Protein AF-A0A712CRS4-F1 (afdb_monomer_lite)

Radius of gyration: 16.16 Å; chains: 1; bounding box: 40×42×36 Å

Organism: Salmonella enterica I (NCBI:txid59201)

Structure (mmCIF, N/CA/C/O backbone):
data_AF-A0A712CRS4-F1
#
_entry.id   AF-A0A712CRS4-F1
#
loop_
_atom_site.group_PDB
_atom_site.id
_atom_site.type_symbol
_atom_site.label_atom_id
_atom_site.label_alt_id
_atom_site.label_comp_id
_atom_site.label_asym_id
_atom_site.label_entity_id
_atom_site.label_seq_id
_atom_site.pdbx_PDB_ins_code
_atom_site.Cartn_x
_atom_site.Cartn_y
_atom_site.Cartn_z
_atom_site.occupancy
_atom_site.B_iso_or_equiv
_atom_site.auth_seq_id
_atom_site.auth_comp_id
_atom_site.auth_asym_id
_atom_site.auth_atom_id
_atom_site.pdbx_PDB_model_num
ATOM 1 N N . LEU A 1 1 ? 13.114 29.841 -11.571 1.00 46.03 1 LEU A N 1
ATOM 2 C CA . LEU A 1 1 ? 13.220 28.528 -10.893 1.00 46.03 1 LEU A CA 1
ATOM 3 C C . LEU A 1 1 ? 13.570 28.645 -9.402 1.00 46.03 1 LEU A C 1
ATOM 5 O O . LEU A 1 1 ? 13.219 27.747 -8.658 1.00 46.03 1 LEU A O 1
ATOM 9 N N . GLU A 1 2 ? 14.124 29.764 -8.920 1.00 36.88 2 GLU A N 1
ATOM 10 C CA . GLU A 1 2 ? 14.478 29.949 -7.493 1.00 36.88 2 GLU A CA 1
ATOM 11 C C . GLU A 1 2 ? 13.321 30.374 -6.563 1.00 36.88 2 GLU A C 1
ATOM 13 O O . GLU A 1 2 ? 13.450 30.327 -5.343 1.00 36.88 2 GLU A O 1
ATOM 18 N N . LYS A 1 3 ? 12.159 30.765 -7.101 1.00 39.66 3 LYS A N 1
ATOM 19 C CA . LYS A 1 3 ? 11.087 31.408 -6.314 1.00 39.66 3 LYS A CA 1
ATOM 20 C C . LYS A 1 3 ? 10.234 30.466 -5.445 1.00 39.66 3 LYS A C 1
ATOM 22 O O . LYS A 1 3 ? 9.361 30.950 -4.735 1.00 39.66 3 LYS A O 1
ATOM 27 N N . TYR A 1 4 ? 10.483 29.154 -5.479 1.00 46.06 4 TYR A N 1
ATOM 28 C CA . TYR A 1 4 ? 9.691 28.144 -4.752 1.00 46.06 4 TYR A CA 1
ATOM 29 C C . TYR A 1 4 ? 10.499 27.319 -3.738 1.00 46.06 4 TYR A C 1
ATOM 31 O O . TYR A 1 4 ? 9.943 26.454 -3.065 1.00 46.06 4 TYR A O 1
ATOM 39 N N . ALA A 1 5 ? 11.794 27.611 -3.571 1.00 42.12 5 ALA A N 1
ATOM 40 C CA . ALA A 1 5 ? 12.686 26.862 -2.681 1.00 42.12 5 ALA A CA 1
ATOM 41 C C . ALA A 1 5 ? 12.372 27.027 -1.176 1.00 42.12 5 ALA A C 1
ATOM 43 O O . ALA A 1 5 ? 12.924 26.306 -0.351 1.00 42.12 5 ALA A O 1
ATOM 44 N N . GLY A 1 6 ? 11.484 27.959 -0.807 1.00 39.41 6 GLY A N 1
ATOM 45 C CA . GLY A 1 6 ? 11.137 28.245 0.589 1.00 39.41 6 GLY A CA 1
ATOM 46 C C . GLY A 1 6 ? 10.073 27.332 1.211 1.00 39.41 6 GLY A C 1
ATOM 47 O O . GLY A 1 6 ? 9.976 27.299 2.433 1.00 39.41 6 GLY A O 1
ATOM 48 N N . LEU A 1 7 ? 9.283 26.594 0.415 1.00 48.19 7 LEU A N 1
ATOM 49 C CA . LEU A 1 7 ? 8.202 25.738 0.944 1.00 48.19 7 LEU A CA 1
ATOM 50 C C . LEU A 1 7 ? 8.568 24.251 1.055 1.00 48.19 7 LEU A C 1
ATOM 52 O O . LEU A 1 7 ? 7.905 23.509 1.775 1.00 48.19 7 LEU A O 1
ATOM 56 N N . PHE A 1 8 ? 9.627 23.814 0.375 1.00 44.34 8 PHE A N 1
ATOM 57 C CA . PHE A 1 8 ? 10.064 22.422 0.337 1.00 44.34 8 PHE A CA 1
ATOM 58 C C . PHE A 1 8 ? 11.540 22.390 0.722 1.00 44.34 8 PHE A C 1
ATOM 60 O O . PHE A 1 8 ? 12.396 22.763 -0.076 1.00 44.34 8 PHE A O 1
ATOM 67 N N . GLY A 1 9 ? 11.849 22.026 1.968 1.00 43.34 9 GLY A N 1
ATOM 68 C CA . GLY A 1 9 ? 13.232 21.946 2.438 1.00 43.34 9 GLY A CA 1
ATOM 69 C C . GLY A 1 9 ? 14.137 21.189 1.455 1.00 43.34 9 GLY A C 1
ATOM 70 O O . GLY A 1 9 ? 13.760 20.117 1.002 1.00 43.34 9 GLY A O 1
ATOM 71 N N . ARG A 1 10 ? 15.316 21.764 1.163 1.00 44.53 10 ARG A N 1
ATOM 72 C CA . ARG A 1 10 ? 16.366 21.296 0.229 1.00 44.53 10 ARG A CA 1
ATOM 73 C C . ARG A 1 10 ? 15.866 20.851 -1.161 1.00 44.53 10 ARG A C 1
ATOM 75 O O . ARG A 1 10 ? 15.184 19.846 -1.326 1.00 44.53 10 ARG A O 1
ATOM 82 N N . ILE A 1 11 ? 16.360 21.546 -2.187 1.00 54.41 11 ILE A N 1
ATOM 83 C CA . ILE A 1 11 ? 16.117 21.306 -3.626 1.00 54.41 11 ILE A CA 1
ATOM 84 C C . ILE A 1 11 ? 16.546 19.885 -4.081 1.00 54.41 11 ILE A C 1
ATOM 86 O O . ILE A 1 11 ? 16.162 19.430 -5.152 1.00 54.41 11 ILE A O 1
ATOM 90 N N . ASP A 1 12 ? 17.246 19.127 -3.234 1.00 55.06 12 ASP A N 1
ATOM 91 C CA . ASP A 1 12 ? 17.775 17.786 -3.524 1.00 55.06 12 ASP A CA 1
ATOM 92 C C . ASP A 1 12 ? 16.72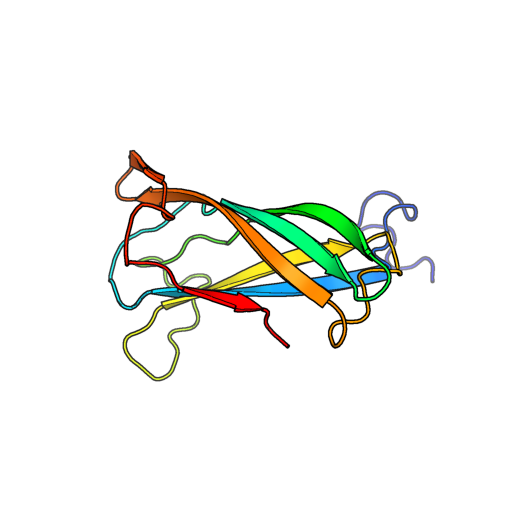8 16.649 -3.426 1.00 55.06 12 ASP A C 1
ATOM 94 O O . ASP A 1 12 ? 17.053 15.476 -3.610 1.00 55.06 12 ASP A O 1
ATOM 98 N N . ASN A 1 13 ? 15.468 16.965 -3.100 1.00 59.66 13 ASN A N 1
ATOM 99 C CA . ASN A 1 13 ? 14.409 15.981 -2.825 1.00 59.66 13 ASN A CA 1
ATOM 100 C C . ASN A 1 13 ? 13.192 16.078 -3.758 1.00 59.66 13 ASN A C 1
ATOM 102 O O . ASN A 1 13 ? 12.091 15.686 -3.368 1.00 59.66 13 ASN A O 1
ATOM 106 N N . ILE A 1 14 ? 13.365 16.565 -4.988 1.00 73.31 14 ILE A N 1
ATOM 107 C CA . ILE A 1 14 ? 12.271 16.597 -5.966 1.00 73.31 14 ILE A CA 1
ATOM 108 C C . ILE A 1 14 ? 11.933 15.151 -6.382 1.00 73.31 14 ILE A C 1
ATOM 110 O O . ILE A 1 14 ? 12.806 14.451 -6.900 1.00 73.31 14 ILE A O 1
ATOM 114 N N . PRO A 1 15 ? 10.702 14.663 -6.142 1.00 80.50 15 PRO A N 1
ATOM 115 C CA . PRO A 1 15 ? 10.291 13.348 -6.616 1.00 80.50 15 PRO A CA 1
ATOM 116 C C . PRO A 1 15 ? 10.166 13.341 -8.143 1.00 80.50 15 PRO A C 1
ATOM 118 O O . PRO A 1 15 ? 9.686 14.307 -8.732 1.00 80.50 15 PRO A O 1
ATOM 121 N N . LEU A 1 16 ? 10.567 12.238 -8.779 1.00 86.44 16 LEU A N 1
ATOM 122 C CA . LEU A 1 16 ? 10.408 12.037 -10.222 1.00 86.44 16 LEU A CA 1
ATOM 123 C C . LEU A 1 16 ? 8.949 11.761 -10.598 1.00 86.44 16 LEU A C 1
ATOM 125 O O . LEU A 1 16 ? 8.493 12.188 -11.653 1.00 86.44 16 LEU A O 1
ATOM 129 N N . CYS A 1 17 ? 8.215 11.056 -9.736 1.00 89.00 17 CYS A N 1
ATOM 130 C CA . CYS A 1 17 ? 6.786 10.816 -9.907 1.00 89.00 17 CYS A CA 1
ATOM 131 C C . CYS A 1 17 ? 6.085 10.547 -8.567 1.00 89.00 17 CYS A C 1
ATOM 133 O O . CYS A 1 17 ? 6.726 10.409 -7.516 1.00 89.00 17 CYS A O 1
ATOM 135 N N . GLN A 1 18 ? 4.755 10.466 -8.616 1.00 90.31 18 GLN A N 1
ATOM 136 C CA . GLN A 1 18 ? 3.885 10.252 -7.466 1.00 90.31 18 GLN A CA 1
ATOM 137 C C . GLN A 1 18 ? 2.864 9.155 -7.769 1.00 90.31 18 GLN A C 1
ATOM 139 O O . GLN A 1 18 ? 1.983 9.341 -8.600 1.00 90.31 18 GLN A O 1
ATOM 144 N N . ILE A 1 19 ? 2.930 8.038 -7.046 1.00 89.50 19 ILE A N 1
ATOM 145 C CA . ILE A 1 19 ? 1.967 6.941 -7.196 1.00 89.50 19 ILE A CA 1
ATOM 146 C C . ILE A 1 19 ? 0.837 7.124 -6.183 1.00 89.50 19 ILE A C 1
ATOM 148 O O . ILE A 1 19 ? 1.089 7.164 -4.976 1.00 89.50 19 ILE A O 1
ATOM 152 N N . GLY A 1 20 ? -0.399 7.239 -6.672 1.00 89.75 20 GLY A N 1
ATOM 153 C CA . GLY A 1 20 ? -1.605 7.344 -5.853 1.00 89.75 20 GLY A CA 1
ATOM 154 C C . GLY A 1 20 ? -2.249 5.988 -5.570 1.00 89.75 20 GLY A C 1
ATOM 155 O O . GLY A 1 20 ? -2.368 5.137 -6.449 1.00 89.75 20 GLY A O 1
ATOM 156 N N . PHE A 1 21 ? -2.722 5.809 -4.343 1.00 90.12 21 PHE A N 1
ATOM 157 C CA . PHE A 1 21 ? -3.507 4.656 -3.916 1.00 90.12 21 PHE A CA 1
ATOM 158 C C . PHE A 1 21 ? -4.801 5.143 -3.284 1.00 90.12 21 PHE A C 1
ATOM 160 O O . PHE A 1 21 ? -4.795 6.123 -2.540 1.00 90.12 21 PHE A O 1
ATOM 167 N N . VAL A 1 22 ? -5.896 4.440 -3.553 1.00 86.56 22 VAL A N 1
ATOM 168 C CA . VAL A 1 22 ? -7.194 4.680 -2.928 1.00 86.56 22 VAL A CA 1
ATOM 169 C C . VAL A 1 22 ? -7.536 3.493 -2.048 1.00 86.56 22 VAL A C 1
ATOM 171 O O . VAL A 1 22 ? -7.422 2.334 -2.448 1.00 86.56 22 VAL A O 1
ATOM 174 N N . VAL A 1 23 ? -7.995 3.803 -0.848 1.00 83.62 23 VAL A N 1
ATOM 175 C CA . VAL A 1 23 ? -8.669 2.852 0.030 1.00 83.62 23 VAL A CA 1
ATOM 176 C C . VAL A 1 23 ? -10.122 3.269 0.155 1.00 83.62 23 VAL A C 1
ATOM 178 O O . VAL A 1 23 ? -10.432 4.463 0.235 1.00 83.62 23 VAL A O 1
ATOM 181 N N . ASN A 1 24 ? -11.015 2.289 0.176 1.00 80.00 24 ASN A N 1
ATOM 182 C CA . ASN A 1 24 ? -12.434 2.513 0.385 1.00 80.00 24 ASN A CA 1
ATOM 183 C C . ASN A 1 24 ? -12.988 1.590 1.471 1.00 80.00 24 ASN A C 1
ATOM 185 O O . ASN A 1 24 ? -12.563 0.448 1.637 1.00 80.00 24 ASN A O 1
ATOM 189 N N . THR A 1 25 ? -13.973 2.097 2.205 1.00 73.06 25 THR A N 1
ATOM 190 C CA . THR A 1 25 ? -14.752 1.315 3.163 1.00 73.06 25 THR A CA 1
ATOM 191 C C . THR A 1 25 ? -16.210 1.753 3.124 1.00 73.06 25 THR A C 1
ATOM 193 O O . THR A 1 25 ? -16.505 2.937 2.994 1.00 73.06 25 THR A O 1
ATOM 196 N N . ASN A 1 26 ? -17.131 0.801 3.225 1.00 69.25 26 ASN A N 1
ATOM 197 C CA . ASN A 1 26 ? -18.573 1.046 3.337 1.00 69.25 26 ASN A CA 1
ATOM 198 C C . ASN A 1 26 ? -19.054 1.059 4.798 1.00 69.25 26 ASN A C 1
ATOM 200 O O . ASN A 1 26 ? -20.252 1.074 5.067 1.00 69.25 26 ASN A O 1
ATOM 204 N N . LYS A 1 27 ? -18.126 1.005 5.760 1.00 68.62 27 LYS A N 1
ATOM 205 C CA . LYS A 1 27 ? -18.444 1.005 7.186 1.00 68.62 27 LYS A CA 1
ATOM 206 C C . LYS A 1 27 ? -18.202 2.391 7.773 1.00 68.62 27 LYS A C 1
ATOM 208 O O . LYS A 1 27 ? -17.138 2.977 7.590 1.00 68.62 27 LYS A O 1
ATOM 213 N N . LEU A 1 28 ? -19.174 2.876 8.545 1.00 65.62 28 LEU A N 1
ATOM 214 C CA . LEU A 1 28 ? -19.071 4.064 9.402 1.00 65.62 28 LEU A CA 1
ATOM 215 C C . LEU A 1 28 ? -18.162 3.773 10.612 1.00 65.62 28 LEU A C 1
ATOM 217 O O . LEU A 1 28 ? -18.608 3.715 11.754 1.00 65.62 28 LEU A O 1
ATOM 221 N N . ILE A 1 29 ? -16.876 3.535 10.358 1.00 70.12 29 ILE A N 1
ATOM 222 C CA . ILE A 1 29 ? -15.867 3.272 11.387 1.00 70.12 29 ILE A CA 1
ATOM 223 C C . ILE A 1 29 ? -14.765 4.323 11.309 1.00 70.12 29 ILE A C 1
ATOM 225 O O . ILE A 1 29 ? -14.293 4.666 10.230 1.00 70.12 29 ILE A O 1
ATOM 229 N N . HIS A 1 30 ? -14.352 4.845 12.464 1.00 77.75 30 HIS A N 1
ATOM 230 C CA . HIS A 1 30 ? -13.209 5.745 12.538 1.00 77.75 30 HIS A CA 1
ATOM 231 C C . HIS A 1 30 ? -11.918 4.930 12.400 1.00 77.75 30 HIS A C 1
ATOM 233 O O . HIS A 1 30 ? -11.527 4.192 13.311 1.00 77.75 30 HIS A O 1
ATOM 239 N N . VAL A 1 31 ? -11.272 5.067 11.247 1.00 82.25 31 VAL A N 1
ATOM 240 C CA . VAL A 1 31 ? -10.003 4.436 10.895 1.00 82.25 31 VAL A CA 1
ATOM 241 C C . VAL A 1 31 ? -8.930 5.520 10.904 1.00 82.25 31 VAL A C 1
ATOM 243 O O . VAL A 1 31 ? -8.938 6.435 10.087 1.00 82.25 31 VAL A O 1
ATOM 246 N N . ALA A 1 32 ? -7.979 5.413 11.823 1.00 86.81 32 ALA A N 1
ATOM 247 C CA . ALA A 1 32 ? -6.830 6.307 11.910 1.00 86.81 32 ALA A CA 1
ATOM 248 C C . ALA A 1 32 ? -5.530 5.544 11.656 1.00 86.81 32 ALA A C 1
ATOM 250 O O . ALA A 1 32 ? -5.488 4.320 11.761 1.00 86.81 32 ALA A O 1
ATOM 251 N N . ASN A 1 33 ? -4.451 6.270 11.356 1.00 89.62 33 ASN A N 1
ATOM 252 C CA . ASN A 1 33 ? -3.107 5.703 11.196 1.00 89.62 33 ASN A CA 1
ATOM 253 C C . ASN A 1 33 ? -3.046 4.508 10.233 1.00 89.62 33 ASN A C 1
ATOM 255 O O . ASN A 1 33 ? -2.289 3.568 10.466 1.00 89.62 33 ASN A O 1
ATOM 259 N N . LEU A 1 34 ? -3.835 4.538 9.156 1.00 90.75 34 LEU A N 1
ATOM 260 C CA . LEU A 1 34 ? -3.775 3.500 8.139 1.00 90.75 34 LEU A CA 1
ATOM 261 C C . LEU A 1 34 ? -2.403 3.548 7.446 1.00 90.75 34 LEU A C 1
ATOM 263 O O . LEU A 1 34 ? -1.969 4.589 6.933 1.00 90.75 34 LEU A O 1
ATOM 267 N N . ARG A 1 35 ? -1.696 2.422 7.507 1.00 94.25 35 ARG A N 1
ATOM 268 C CA . ARG A 1 35 ? -0.377 2.185 6.920 1.00 94.25 35 ARG A CA 1
ATOM 269 C C . ARG A 1 35 ? -0.434 0.889 6.134 1.00 94.25 35 ARG A C 1
ATOM 271 O O . ARG A 1 35 ? -0.769 -0.154 6.696 1.00 94.25 35 ARG A O 1
ATOM 278 N N . VAL A 1 36 ? -0.106 0.974 4.855 1.00 93.31 36 VAL A N 1
ATOM 279 C CA . VAL A 1 36 ? -0.100 -0.169 3.945 1.00 93.31 36 VAL A CA 1
ATOM 280 C C . VAL A 1 36 ? 1.317 -0.352 3.435 1.00 93.31 36 VAL A C 1
ATOM 282 O O . VAL A 1 36 ? 1.862 0.543 2.795 1.00 93.31 36 VAL A O 1
ATOM 285 N N . GLU A 1 37 ? 1.910 -1.496 3.740 1.00 95.38 37 GLU A N 1
ATOM 286 C CA . GLU A 1 37 ? 3.195 -1.912 3.196 1.00 95.38 37 GLU A CA 1
ATOM 287 C C . GLU A 1 37 ? 2.962 -2.620 1.862 1.00 95.38 37 GLU A C 1
ATOM 289 O O . GLU A 1 37 ? 2.212 -3.598 1.770 1.00 95.38 37 GLU A O 1
ATOM 294 N N . LEU A 1 38 ? 3.604 -2.097 0.827 1.00 94.19 38 LEU A N 1
ATOM 295 C CA . LEU A 1 38 ? 3.498 -2.540 -0.548 1.00 94.19 38 LEU A CA 1
ATOM 296 C C . LEU A 1 38 ? 4.856 -3.013 -1.045 1.00 94.19 38 LEU A C 1
ATOM 298 O O . LEU A 1 38 ? 5.871 -2.363 -0.806 1.00 94.19 38 LEU A O 1
ATOM 302 N N . ILE A 1 39 ? 4.840 -4.096 -1.811 1.00 94.75 39 ILE A N 1
ATOM 303 C CA . ILE A 1 39 ? 5.932 -4.464 -2.706 1.00 94.75 39 ILE A CA 1
ATOM 304 C C . ILE A 1 39 ? 5.531 -3.962 -4.089 1.00 94.75 39 ILE A C 1
ATOM 306 O O . ILE A 1 39 ? 4.555 -4.447 -4.661 1.00 94.75 39 ILE A O 1
ATOM 310 N N . LEU A 1 40 ? 6.256 -2.976 -4.602 1.00 94.06 40 LEU A N 1
ATOM 311 C CA . LEU A 1 40 ? 6.107 -2.451 -5.955 1.00 94.06 40 LEU A CA 1
ATOM 312 C C . LEU A 1 40 ? 7.028 -3.222 -6.892 1.00 94.06 40 LEU A C 1
ATOM 314 O O . LEU A 1 40 ? 8.182 -3.444 -6.535 1.00 94.06 40 LEU A O 1
ATOM 318 N N . LYS A 1 41 ? 6.551 -3.593 -8.082 1.00 94.75 41 LYS A N 1
ATOM 319 C CA . LYS A 1 41 ? 7.356 -4.304 -9.081 1.00 94.75 41 LYS A CA 1
ATOM 320 C C . LYS A 1 41 ? 6.993 -3.889 -10.505 1.00 94.75 41 LYS A C 1
ATOM 322 O O . LYS A 1 41 ? 5.807 -3.802 -10.816 1.00 94.75 41 LYS A O 1
ATOM 327 N N . ASN A 1 42 ? 7.985 -3.673 -11.370 1.00 92.75 42 ASN A N 1
ATOM 328 C CA . ASN A 1 42 ? 7.765 -3.477 -12.809 1.00 92.75 42 ASN A CA 1
ATOM 329 C C . ASN A 1 42 ? 8.008 -4.766 -13.625 1.00 92.75 42 ASN A C 1
ATOM 331 O O . ASN A 1 42 ? 8.476 -5.784 -13.105 1.00 92.75 42 ASN A O 1
ATOM 335 N N . ASP A 1 43 ? 7.689 -4.723 -14.918 1.00 90.94 43 ASP A N 1
ATOM 336 C CA . ASP A 1 43 ? 7.885 -5.827 -15.869 1.00 90.94 43 ASP A CA 1
ATOM 337 C C . ASP A 1 43 ? 9.367 -6.163 -16.130 1.00 90.94 43 ASP A C 1
ATOM 339 O O . ASP A 1 43 ? 9.692 -7.308 -16.442 1.00 90.94 43 ASP A O 1
ATOM 343 N N . ALA A 1 44 ? 10.272 -5.203 -15.917 1.00 91.12 44 ALA A N 1
ATOM 344 C CA . ALA A 1 44 ? 11.723 -5.389 -15.965 1.00 91.12 44 ALA A CA 1
ATOM 345 C C . ALA A 1 44 ? 12.303 -6.087 -14.715 1.00 91.12 44 ALA A C 1
ATOM 347 O O . ALA A 1 44 ? 13.501 -6.361 -14.659 1.00 91.12 44 ALA A O 1
ATOM 348 N N . GLY A 1 45 ? 11.474 -6.389 -13.709 1.00 91.50 45 GLY A N 1
ATOM 349 C CA . GLY A 1 45 ? 11.880 -7.098 -12.495 1.00 91.50 45 GLY A CA 1
ATOM 350 C C . GLY A 1 45 ? 12.443 -6.214 -11.378 1.00 91.50 45 GLY A C 1
ATOM 351 O O . GLY A 1 45 ? 12.798 -6.748 -10.327 1.00 91.50 45 GLY A O 1
ATOM 352 N N . VAL A 1 46 ? 12.477 -4.889 -11.554 1.00 92.94 46 VAL A N 1
ATOM 353 C CA . VAL A 1 46 ? 12.814 -3.938 -10.484 1.00 92.94 46 VAL A CA 1
ATOM 354 C C . VAL A 1 46 ? 11.728 -4.000 -9.418 1.00 92.94 46 VAL A C 1
ATOM 356 O O . VAL A 1 46 ? 10.541 -3.984 -9.746 1.00 92.94 46 VAL A O 1
ATOM 359 N N . SER A 1 47 ? 12.132 -4.067 -8.149 1.00 93.25 47 SER A N 1
ATOM 360 C CA . SER A 1 47 ? 11.227 -4.174 -7.007 1.00 93.25 47 SER A CA 1
ATOM 361 C C . SER A 1 47 ? 11.631 -3.215 -5.891 1.00 93.25 47 SER A C 1
ATOM 363 O O . SER A 1 47 ? 12.821 -3.028 -5.651 1.00 93.25 47 SER A O 1
ATOM 365 N N . ASP A 1 48 ? 10.650 -2.646 -5.190 1.00 93.19 48 ASP A N 1
ATOM 366 C CA . ASP A 1 48 ? 10.873 -1.766 -4.034 1.00 93.19 48 ASP A CA 1
ATOM 367 C C . ASP A 1 48 ? 9.782 -1.962 -2.970 1.00 93.19 48 ASP A C 1
ATOM 369 O O . ASP A 1 48 ? 8.608 -2.136 -3.300 1.00 93.19 48 ASP A O 1
ATOM 373 N N . GLU A 1 49 ? 10.162 -1.930 -1.692 1.00 95.12 49 GLU A N 1
ATOM 374 C CA . GLU A 1 49 ? 9.228 -2.030 -0.566 1.00 95.12 49 GLU A CA 1
ATOM 375 C C . GLU A 1 49 ? 8.931 -0.641 0.002 1.00 95.12 49 GLU A C 1
ATOM 377 O O . GLU A 1 49 ? 9.830 0.124 0.359 1.00 95.12 49 GLU A O 1
ATOM 382 N N . ARG A 1 50 ? 7.646 -0.288 0.093 1.00 93.88 50 ARG A N 1
ATOM 383 C CA . ARG A 1 50 ? 7.215 1.061 0.475 1.00 93.88 50 ARG A CA 1
ATOM 384 C C . ARG A 1 50 ? 6.009 1.024 1.391 1.00 93.88 50 ARG A C 1
ATOM 386 O O . ARG A 1 50 ? 5.127 0.187 1.248 1.00 93.88 50 ARG A O 1
ATOM 393 N N . ILE A 1 51 ? 5.937 1.991 2.301 1.00 94.88 51 ILE A N 1
ATOM 394 C CA . ILE A 1 51 ? 4.773 2.177 3.168 1.00 94.88 51 ILE A CA 1
ATOM 395 C C . ILE A 1 51 ? 3.995 3.395 2.690 1.00 94.88 51 ILE A C 1
ATOM 397 O O . ILE A 1 51 ? 4.509 4.513 2.701 1.00 94.88 51 ILE A O 1
ATOM 401 N N . VAL A 1 52 ? 2.735 3.181 2.325 1.00 93.62 52 VAL A N 1
ATOM 402 C CA . VAL A 1 52 ? 1.780 4.251 2.040 1.00 93.62 52 VAL A CA 1
ATOM 403 C C . VAL A 1 52 ? 1.052 4.613 3.324 1.00 93.62 52 VAL A C 1
ATOM 405 O O . VAL A 1 52 ? 0.450 3.760 3.985 1.00 93.62 52 VAL A O 1
ATOM 408 N N . ALA A 1 53 ? 1.101 5.891 3.680 1.00 92.69 53 ALA A N 1
ATOM 409 C CA . ALA A 1 53 ? 0.300 6.449 4.754 1.00 92.69 53 ALA A CA 1
ATOM 410 C C . ALA A 1 53 ? -0.973 7.069 4.179 1.00 92.69 53 ALA A C 1
ATOM 412 O O . ALA A 1 53 ? -0.908 7.867 3.246 1.00 92.69 53 ALA A O 1
ATOM 413 N N . PHE A 1 54 ? -2.113 6.725 4.770 1.00 89.44 54 PHE A N 1
ATOM 414 C CA . PHE A 1 54 ? -3.397 7.309 4.407 1.00 89.44 54 PHE A CA 1
ATOM 415 C C . PHE A 1 54 ? -3.857 8.282 5.498 1.00 89.44 54 PHE A C 1
ATOM 417 O O . PHE A 1 54 ? -3.677 7.994 6.693 1.00 89.44 54 PHE A O 1
ATOM 424 N N . PRO A 1 55 ? -4.460 9.421 5.114 1.00 86.12 55 PRO A N 1
ATOM 425 C CA . PRO A 1 55 ? -5.242 10.245 6.023 1.00 86.12 55 PRO A CA 1
ATOM 426 C C . PRO A 1 55 ? -6.326 9.425 6.741 1.00 86.12 55 PRO A C 1
ATOM 428 O O . PRO A 1 55 ? -6.796 8.423 6.183 1.00 86.12 55 PRO A O 1
ATOM 431 N N . PRO A 1 56 ? -6.745 9.840 7.951 1.00 80.25 56 PRO A N 1
ATOM 432 C CA . PRO A 1 56 ? -7.871 9.226 8.643 1.00 80.25 56 PRO A CA 1
ATOM 433 C C . PRO A 1 56 ? -9.133 9.154 7.773 1.00 80.25 56 PRO A C 1
ATOM 435 O O . PRO A 1 56 ? -9.400 10.034 6.958 1.00 80.25 56 PRO A O 1
ATOM 438 N N . LEU A 1 57 ? -9.909 8.097 7.982 1.00 76.94 57 LEU A N 1
ATOM 439 C CA . LEU A 1 57 ? -11.132 7.745 7.265 1.00 76.94 57 LEU A CA 1
ATOM 440 C C . LEU A 1 57 ? -12.273 7.558 8.267 1.00 76.94 57 LEU A C 1
ATOM 442 O O . LEU A 1 57 ? -12.062 7.007 9.348 1.00 76.94 57 LEU A O 1
ATOM 446 N N . GLY A 1 58 ? -13.487 7.963 7.901 1.00 66.12 58 GLY A N 1
ATOM 447 C CA . GLY A 1 58 ? -14.676 7.839 8.749 1.00 66.12 58 GLY A CA 1
ATOM 448 C C . GLY A 1 58 ? -15.175 9.190 9.259 1.00 66.12 58 GLY A C 1
ATOM 449 O O . GLY A 1 58 ? -14.994 10.193 8.582 1.00 66.12 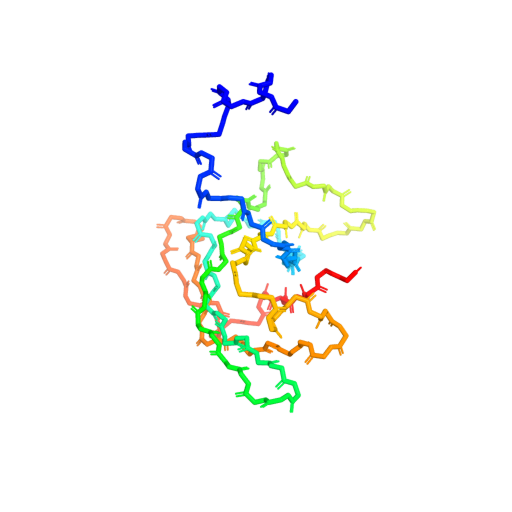58 GLY A O 1
ATOM 450 N N . LEU A 1 59 ? -15.810 9.203 10.439 1.00 59.06 59 LEU A N 1
ATOM 451 C CA . LEU A 1 59 ? -16.655 10.274 11.021 1.00 59.06 59 LEU A CA 1
ATOM 452 C C . LEU A 1 59 ? -16.119 11.728 11.014 1.00 59.06 59 LEU A C 1
ATOM 454 O O . LEU A 1 59 ? -16.871 12.633 11.361 1.00 59.06 59 LEU A O 1
ATOM 458 N N . ASN A 1 60 ? -14.877 11.979 10.596 1.00 48.25 60 ASN A N 1
ATOM 459 C CA . ASN A 1 60 ? -14.353 13.324 10.386 1.00 48.25 60 ASN A CA 1
ATOM 460 C C . ASN A 1 60 ? -14.374 13.676 8.891 1.00 48.25 60 ASN A C 1
ATOM 462 O O . ASN A 1 60 ? -13.553 13.213 8.104 1.00 48.25 60 ASN A O 1
ATOM 466 N N . THR A 1 61 ? -15.299 14.556 8.518 1.00 49.44 61 THR A N 1
ATOM 467 C CA . THR A 1 61 ? -15.554 15.067 7.159 1.00 49.44 61 THR A CA 1
ATOM 468 C C . THR A 1 61 ? -14.470 16.011 6.607 1.00 49.44 61 THR A C 1
ATOM 470 O O . THR A 1 61 ? -14.646 16.593 5.544 1.00 49.44 61 THR A O 1
ATOM 473 N N . LEU A 1 62 ? -13.326 16.166 7.283 1.00 48.56 62 LEU A N 1
ATOM 474 C CA . LEU A 1 62 ? -12.258 17.116 6.920 1.00 48.56 62 LEU A CA 1
ATOM 475 C C . LEU A 1 62 ? -11.207 16.553 5.937 1.00 48.56 62 LEU A C 1
ATOM 477 O O . LEU A 1 62 ? -10.062 16.996 5.928 1.00 48.56 62 LEU A O 1
ATOM 481 N N . GLY A 1 63 ? -11.574 15.586 5.093 1.00 47.47 63 GLY A N 1
ATOM 482 C CA . GLY A 1 63 ? -10.647 15.031 4.093 1.00 47.47 63 GLY A CA 1
ATOM 483 C C . GLY A 1 63 ? -11.103 13.757 3.382 1.00 47.47 63 GLY A C 1
ATOM 484 O O . GLY A 1 63 ? -10.460 13.342 2.422 1.00 47.47 63 GLY A O 1
ATOM 485 N N . ALA A 1 64 ? -12.202 13.140 3.822 1.00 52.97 64 ALA A N 1
ATOM 486 C CA . ALA A 1 64 ? -12.876 12.096 3.061 1.00 52.97 64 ALA A CA 1
ATOM 487 C C . ALA A 1 64 ? -13.896 12.754 2.125 1.00 52.97 64 ALA A C 1
ATOM 489 O O . ALA A 1 64 ? -14.866 13.355 2.589 1.00 52.97 64 ALA A O 1
ATOM 490 N N . GLU A 1 65 ? -13.694 12.634 0.814 1.00 53.84 65 GLU A N 1
ATOM 491 C CA . GLU A 1 65 ? -14.773 12.912 -0.127 1.00 53.84 65 GLU A CA 1
ATOM 492 C C . GLU A 1 65 ? -15.870 11.872 0.118 1.00 53.84 65 GLU A C 1
ATOM 494 O O . GLU A 1 65 ? -15.647 10.663 -0.018 1.00 53.84 65 GLU A O 1
ATOM 499 N N . GLN A 1 66 ? -17.053 12.336 0.526 1.00 52.31 66 GLN A N 1
ATOM 500 C CA . GLN A 1 66 ? -18.271 11.540 0.455 1.00 52.31 66 GLN A CA 1
ATOM 501 C C . GLN A 1 66 ? -18.503 11.278 -1.035 1.00 52.31 66 GLN A C 1
ATOM 503 O O . GLN A 1 66 ? -19.010 12.131 -1.762 1.00 52.31 66 GLN A O 1
ATOM 508 N N . GLY A 1 67 ? -18.033 10.129 -1.524 1.00 49.69 67 GLY A N 1
ATOM 509 C CA . GLY A 1 67 ? -18.355 9.700 -2.876 1.00 49.69 67 GLY A CA 1
ATOM 510 C C . GLY A 1 67 ? -19.875 9.636 -3.020 1.00 49.69 67 GLY A C 1
ATOM 511 O O . GLY A 1 67 ? -20.578 9.390 -2.044 1.00 49.69 67 GLY A O 1
ATOM 512 N N . MET A 1 68 ? -20.401 9.856 -4.222 1.00 46.31 68 MET A N 1
ATOM 513 C CA . MET A 1 68 ? -21.801 9.550 -4.528 1.00 46.31 68 MET A CA 1
ATOM 514 C C . MET A 1 68 ? -22.048 8.043 -4.278 1.00 46.31 68 MET A C 1
ATOM 516 O O . MET A 1 68 ? -21.778 7.222 -5.151 1.00 46.31 68 MET A O 1
ATOM 520 N N . GLY A 1 69 ? -22.459 7.673 -3.060 1.00 53.00 69 GLY A N 1
ATOM 521 C CA . GLY A 1 69 ? -22.652 6.295 -2.586 1.00 53.00 69 GLY A CA 1
ATOM 522 C C . GLY A 1 69 ? -22.125 6.066 -1.159 1.00 53.00 69 GLY A C 1
ATOM 523 O O . GLY A 1 69 ? -21.267 6.805 -0.687 1.00 53.00 69 GLY A O 1
ATOM 524 N N . ASP A 1 70 ? -22.611 5.020 -0.484 1.00 57.22 70 ASP A N 1
ATOM 525 C CA . ASP A 1 70 ? -22.381 4.666 0.938 1.00 57.22 70 ASP A CA 1
ATOM 526 C C . ASP A 1 70 ? -20.916 4.340 1.340 1.00 57.22 70 ASP A C 1
ATOM 528 O O . ASP A 1 70 ? -20.668 3.624 2.311 1.00 57.22 70 ASP A O 1
ATOM 532 N N . SER A 1 71 ? -19.910 4.811 0.594 1.00 67.25 71 SER A N 1
ATOM 533 C CA . SER A 1 71 ? -18.496 4.478 0.795 1.00 67.25 71 SER A CA 1
ATOM 534 C C . SER A 1 71 ? -17.625 5.699 1.094 1.00 67.25 71 SER A C 1
ATOM 536 O O . SER A 1 71 ? -17.646 6.686 0.358 1.00 67.25 71 SER A O 1
ATOM 538 N N . PHE A 1 72 ? -16.783 5.586 2.120 1.00 74.25 72 PHE A N 1
ATOM 539 C CA . PHE A 1 72 ? -15.739 6.547 2.470 1.00 74.25 72 PHE A CA 1
ATOM 540 C C . PHE A 1 72 ? -14.447 6.201 1.737 1.00 74.25 72 PHE A C 1
ATOM 542 O O . PHE A 1 72 ? -14.016 5.044 1.762 1.00 74.25 72 PHE A O 1
ATOM 549 N N . LYS A 1 73 ? -13.820 7.201 1.110 1.00 78.56 73 LYS A N 1
ATOM 550 C CA . LYS A 1 73 ? -12.564 7.057 0.363 1.00 78.56 73 LYS A CA 1
ATOM 551 C C . LYS A 1 73 ? -11.463 7.923 0.967 1.00 78.56 73 LYS A C 1
ATOM 553 O O . LYS A 1 73 ? -11.731 8.995 1.500 1.00 78.56 73 LYS A O 1
ATOM 558 N N . SER A 1 74 ? -10.222 7.459 0.864 1.00 82.88 74 SER A N 1
ATOM 559 C CA . SER A 1 74 ? -9.023 8.228 1.216 1.00 82.88 74 SER A CA 1
ATOM 560 C C . SER A 1 74 ? -7.900 7.866 0.269 1.00 82.88 74 SER A C 1
ATOM 562 O O . SER A 1 74 ? -7.815 6.734 -0.218 1.00 82.88 74 SER A O 1
ATOM 564 N N . MET A 1 75 ? -7.058 8.855 0.002 1.00 86.00 75 MET A N 1
ATOM 565 C CA . MET A 1 75 ? -5.953 8.748 -0.931 1.00 86.00 75 MET A CA 1
ATOM 566 C C . MET A 1 75 ? -4.628 8.864 -0.192 1.00 86.00 75 MET A C 1
ATOM 568 O O . MET A 1 75 ? -4.415 9.779 0.603 1.00 86.00 75 MET A O 1
ATOM 572 N N . GLY A 1 76 ? -3.740 7.918 -0.468 1.00 87.81 76 GLY A N 1
ATOM 573 C CA . GLY A 1 76 ? -2.359 7.910 -0.009 1.00 87.81 76 GLY A CA 1
ATOM 574 C C . GLY A 1 76 ? -1.423 7.995 -1.206 1.00 87.81 76 GLY A C 1
ATOM 575 O O . GLY A 1 76 ? -1.757 7.530 -2.296 1.00 87.81 76 GLY A O 1
ATOM 576 N N . TYR A 1 77 ? -0.246 8.583 -1.008 1.00 90.12 77 TYR A N 1
ATOM 577 C CA . TYR A 1 77 ? 0.698 8.826 -2.094 1.00 90.12 77 TYR A CA 1
ATOM 578 C C . TYR A 1 77 ? 2.104 8.354 -1.741 1.00 90.12 77 TYR A C 1
ATOM 580 O O . TYR A 1 77 ? 2.573 8.557 -0.620 1.00 90.12 77 TYR A O 1
ATOM 588 N N . LEU A 1 78 ? 2.790 7.770 -2.722 1.00 90.50 78 LEU A N 1
ATOM 589 C CA . LEU A 1 78 ? 4.222 7.496 -2.667 1.00 90.50 78 LEU A CA 1
ATOM 590 C C . LEU A 1 78 ? 4.966 8.446 -3.586 1.00 90.50 78 LEU A C 1
ATOM 592 O O . LEU A 1 78 ? 4.709 8.493 -4.785 1.00 90.50 78 LEU A O 1
ATOM 596 N N . LEU A 1 79 ? 5.929 9.158 -3.015 1.00 89.12 79 LEU A N 1
ATOM 597 C CA . LEU A 1 79 ? 6.881 9.958 -3.767 1.00 89.12 79 LEU A CA 1
ATOM 598 C C . LEU A 1 79 ? 8.047 9.065 -4.192 1.00 89.12 79 LEU A C 1
ATOM 600 O O . LEU A 1 79 ? 8.716 8.454 -3.349 1.00 89.12 79 LEU A O 1
ATOM 604 N N . MET A 1 80 ? 8.281 8.976 -5.498 1.00 85.62 80 MET A N 1
ATOM 605 C CA . MET A 1 80 ? 9.303 8.106 -6.068 1.00 85.62 80 MET A CA 1
ATOM 606 C C . MET A 1 80 ? 10.494 8.921 -6.539 1.00 85.62 80 MET A C 1
ATOM 608 O O . MET A 1 80 ? 10.354 9.935 -7.218 1.00 85.62 80 MET A O 1
ATOM 612 N N . LYS A 1 81 ? 11.684 8.444 -6.178 1.00 83.19 81 LYS A N 1
ATOM 613 C CA . LYS A 1 81 ? 12.959 8.963 -6.687 1.00 83.19 81 LYS A CA 1
ATOM 614 C C . LYS A 1 81 ? 13.567 8.068 -7.759 1.00 83.19 81 LYS A C 1
ATOM 616 O O . LYS A 1 81 ? 14.441 8.518 -8.484 1.00 83.19 81 LYS A O 1
ATOM 621 N N . ASN A 1 82 ? 13.126 6.812 -7.832 1.00 79.56 82 ASN A N 1
ATOM 622 C CA . ASN A 1 82 ? 13.521 5.898 -8.889 1.00 79.56 82 ASN A CA 1
ATOM 623 C C . ASN A 1 82 ? 12.519 6.007 -10.048 1.00 79.56 82 ASN A C 1
ATOM 625 O O . ASN A 1 82 ? 11.330 5.752 -9.850 1.00 79.56 82 ASN A O 1
ATOM 629 N N . GLY A 1 83 ? 13.011 6.376 -11.233 1.00 82.75 83 GLY A N 1
ATOM 630 C CA . GLY A 1 83 ? 12.217 6.471 -12.456 1.00 82.75 83 GLY A CA 1
ATOM 631 C C . GLY A 1 83 ? 11.732 5.117 -12.980 1.00 82.75 83 GLY A C 1
ATOM 632 O O . GLY A 1 83 ? 10.686 5.066 -13.621 1.00 82.75 83 GLY A O 1
ATOM 633 N N . ASP A 1 84 ? 12.416 4.017 -12.649 1.00 86.50 84 ASP A N 1
ATOM 634 C CA . ASP A 1 84 ? 12.085 2.669 -13.141 1.00 86.50 84 ASP A CA 1
ATOM 635 C C . ASP A 1 84 ? 10.688 2.197 -12.708 1.00 86.50 84 ASP A C 1
ATOM 637 O O . ASP A 1 84 ? 10.080 1.344 -13.356 1.00 86.50 84 ASP A O 1
ATOM 641 N N . LEU A 1 85 ? 10.170 2.747 -11.606 1.00 87.94 85 LEU A N 1
ATOM 642 C CA . LEU A 1 85 ? 8.851 2.431 -11.050 1.00 87.94 85 LEU A CA 1
ATOM 643 C C . LEU A 1 85 ? 7.803 3.523 -11.332 1.00 87.94 85 LEU A C 1
ATOM 645 O O . LEU A 1 85 ? 6.711 3.478 -10.769 1.00 87.94 85 LEU A O 1
ATOM 649 N N . CYS A 1 86 ? 8.121 4.504 -12.182 1.00 88.62 86 CYS A N 1
ATOM 650 C CA . CYS A 1 86 ? 7.212 5.600 -12.528 1.00 88.62 86 CYS A CA 1
ATOM 651 C C . CYS A 1 86 ? 6.282 5.299 -13.710 1.00 88.62 86 CYS A C 1
ATOM 653 O O . CYS A 1 86 ? 5.319 6.034 -13.919 1.00 88.62 86 CYS A O 1
ATOM 655 N N . ASP A 1 87 ? 6.532 4.231 -14.472 1.00 87.94 87 ASP A N 1
ATOM 656 C CA . ASP A 1 87 ? 5.606 3.783 -15.514 1.00 87.94 87 ASP A CA 1
ATOM 657 C C . ASP A 1 87 ? 4.430 3.012 -14.890 1.00 87.94 87 ASP A C 1
ATOM 659 O O . ASP A 1 87 ? 4.506 1.809 -14.621 1.00 87.94 87 ASP A O 1
ATOM 663 N N . TYR A 1 88 ? 3.318 3.716 -14.660 1.00 81.19 88 TYR A N 1
ATOM 664 C CA . TYR A 1 88 ? 2.118 3.163 -14.024 1.00 81.19 88 TYR A CA 1
ATOM 665 C C . TYR A 1 88 ? 1.468 2.014 -14.804 1.00 81.19 88 TYR A C 1
ATOM 667 O O . TYR A 1 88 ? 0.740 1.223 -14.202 1.00 81.19 88 TYR A O 1
ATOM 675 N N . HIS A 1 89 ? 1.703 1.901 -16.117 1.00 83.69 89 HIS A N 1
ATOM 676 C CA . HIS A 1 89 ? 1.130 0.823 -16.928 1.00 83.69 89 HIS A CA 1
ATOM 677 C C . HIS A 1 89 ? 1.845 -0.511 -16.708 1.00 83.69 89 HIS A C 1
ATOM 679 O O . HIS A 1 89 ? 1.239 -1.568 -16.882 1.00 83.69 89 HIS A O 1
ATOM 685 N N . LYS A 1 90 ? 3.116 -0.454 -16.307 1.00 88.00 90 LYS A N 1
ATOM 686 C CA . LYS A 1 90 ? 3.977 -1.618 -16.058 1.00 88.00 90 LYS A CA 1
ATOM 687 C C . LYS A 1 90 ? 4.138 -1.932 -14.578 1.00 88.00 90 LYS A C 1
ATOM 689 O O . LYS A 1 90 ? 4.652 -2.991 -14.223 1.00 88.00 90 LYS A O 1
ATOM 694 N N . LEU A 1 91 ? 3.714 -1.013 -13.716 1.00 90.00 91 LEU A N 1
ATOM 695 C CA . LEU A 1 91 ? 3.787 -1.166 -12.277 1.00 90.00 91 LEU A CA 1
ATOM 696 C C . LEU A 1 91 ? 2.691 -2.107 -11.768 1.00 90.00 91 LEU A C 1
ATOM 698 O O . LEU A 1 91 ? 1.498 -1.917 -12.003 1.00 90.00 91 LEU A O 1
ATOM 702 N N . THR A 1 92 ? 3.112 -3.094 -10.994 1.00 92.44 92 THR A N 1
ATOM 703 C CA . THR A 1 92 ? 2.253 -3.958 -10.186 1.00 92.44 92 THR A CA 1
ATOM 704 C C . THR A 1 92 ? 2.571 -3.741 -8.713 1.00 92.44 92 THR A C 1
ATOM 706 O O . THR A 1 92 ? 3.671 -3.305 -8.361 1.00 92.44 92 THR A O 1
ATOM 709 N N . PHE A 1 93 ? 1.606 -4.027 -7.842 1.00 91.94 93 PHE A N 1
ATOM 710 C CA . PHE A 1 93 ? 1.814 -3.963 -6.403 1.00 91.94 93 PHE A CA 1
ATOM 711 C C . PHE A 1 93 ? 1.226 -5.187 -5.708 1.00 91.94 93 PHE A C 1
ATOM 713 O O . PHE A 1 93 ? 0.175 -5.696 -6.095 1.00 91.94 93 PHE A O 1
ATOM 720 N N . THR A 1 94 ? 1.888 -5.605 -4.636 1.00 92.12 94 THR A N 1
ATOM 721 C CA . THR A 1 94 ? 1.389 -6.616 -3.705 1.00 92.12 94 THR A CA 1
ATOM 722 C C . THR A 1 94 ? 1.309 -5.998 -2.322 1.00 92.12 94 THR A C 1
ATOM 724 O O . THR A 1 94 ? 2.255 -5.350 -1.874 1.00 92.12 94 THR A O 1
ATOM 727 N N . VAL A 1 95 ? 0.193 -6.207 -1.626 1.00 92.31 95 VAL A N 1
ATOM 728 C CA . VAL A 1 95 ? 0.056 -5.780 -0.232 1.00 92.31 95 VAL A CA 1
ATOM 729 C C . VAL A 1 95 ? 0.721 -6.818 0.665 1.00 92.31 95 VAL A C 1
ATOM 731 O O . VAL A 1 95 ? 0.295 -7.969 0.704 1.00 92.31 95 VAL A O 1
ATOM 734 N N . LYS A 1 96 ? 1.769 -6.410 1.381 1.00 92.88 96 LYS A N 1
ATOM 735 C CA . LYS A 1 96 ? 2.512 -7.265 2.318 1.00 92.88 96 LYS A CA 1
ATOM 736 C C . LYS A 1 96 ? 1.931 -7.189 3.725 1.00 92.88 96 LYS A C 1
ATOM 738 O O . LYS A 1 96 ? 1.798 -8.205 4.400 1.00 92.88 96 LYS A O 1
ATOM 743 N N . SER A 1 97 ? 1.558 -5.987 4.157 1.00 92.19 97 SER A N 1
ATOM 744 C CA . SER A 1 97 ? 0.873 -5.759 5.427 1.00 92.19 97 SER A CA 1
ATOM 745 C C . SER A 1 97 ? -0.038 -4.536 5.339 1.00 92.19 97 SER A C 1
ATOM 747 O O . SER A 1 97 ? 0.209 -3.603 4.574 1.00 92.19 97 SER A O 1
ATOM 749 N N . ALA A 1 98 ? -1.116 -4.530 6.118 1.00 91.81 98 ALA A N 1
ATOM 750 C CA . ALA A 1 98 ? -1.993 -3.375 6.245 1.00 91.81 98 ALA A CA 1
ATOM 751 C C . ALA A 1 98 ? -2.417 -3.242 7.704 1.00 91.81 98 ALA A C 1
ATOM 753 O O . ALA A 1 98 ? -2.995 -4.160 8.278 1.00 91.81 98 ALA A O 1
ATOM 754 N N . THR A 1 99 ? -2.118 -2.102 8.321 1.00 92.69 99 THR A N 1
ATOM 755 C CA . THR A 1 99 ? -2.454 -1.853 9.725 1.00 92.69 99 THR A CA 1
ATOM 756 C C . THR A 1 99 ? -3.160 -0.524 9.884 1.00 92.69 99 THR A C 1
ATOM 758 O O . THR A 1 99 ? -2.862 0.434 9.174 1.00 92.69 99 THR A O 1
ATOM 761 N N . ALA A 1 100 ? -4.088 -0.457 10.831 1.00 91.06 100 ALA A N 1
ATOM 762 C CA . ALA A 1 100 ? -4.739 0.785 11.215 1.00 91.06 100 ALA A CA 1
ATOM 763 C C . ALA A 1 100 ? -5.098 0.785 12.698 1.00 91.06 100 ALA A C 1
ATOM 765 O O . ALA A 1 100 ? -5.034 -0.235 13.383 1.00 91.06 100 ALA A O 1
ATOM 766 N N . THR A 1 101 ? -5.504 1.945 13.192 1.00 89.19 101 THR A N 1
ATOM 767 C CA . THR A 1 101 ? -6.149 2.112 14.487 1.00 89.19 101 THR A CA 1
ATOM 768 C C . THR A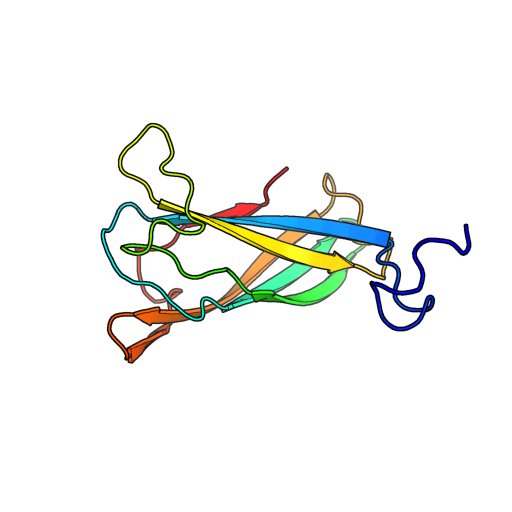 1 101 ? -7.654 2.246 14.275 1.00 89.19 101 THR A C 1
ATOM 770 O O . THR A 1 101 ? -8.108 3.234 13.704 1.00 89.19 101 THR A O 1
ATOM 773 N N . ILE A 1 102 ? -8.427 1.275 14.760 1.00 84.12 102 ILE 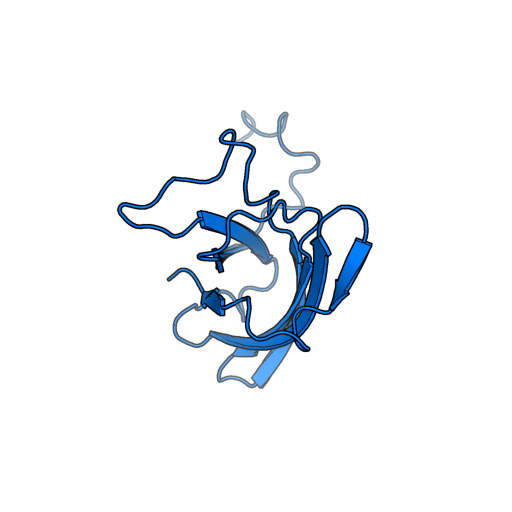A N 1
ATOM 774 C CA . ILE A 1 102 ? -9.895 1.286 14.738 1.00 84.12 102 ILE A CA 1
ATOM 775 C C . ILE A 1 102 ? -10.376 1.326 16.184 1.00 84.12 102 ILE A C 1
ATOM 777 O O . ILE A 1 102 ? -9.985 0.481 16.989 1.00 84.12 102 ILE A O 1
ATOM 781 N N . ASN A 1 103 ? -11.196 2.321 16.532 1.00 80.06 103 ASN A N 1
ATOM 782 C CA . ASN A 1 103 ? -11.709 2.516 17.897 1.00 80.06 103 ASN A CA 1
ATOM 783 C C . ASN A 1 103 ? -10.596 2.481 18.968 1.00 80.06 103 ASN A C 1
ATOM 785 O O . ASN A 1 103 ? -10.721 1.833 20.005 1.00 80.06 103 ASN A O 1
ATOM 789 N N . GLY A 1 104 ? -9.460 3.123 18.673 1.00 83.19 104 GLY A N 1
ATOM 790 C CA . GLY A 1 104 ? -8.298 3.187 19.568 1.00 83.19 104 GLY A CA 1
ATOM 791 C C . GLY A 1 104 ? -7.437 1.918 19.629 1.00 83.19 104 GLY A C 1
ATOM 792 O O . GLY A 1 104 ? -6.399 1.933 20.284 1.00 83.19 104 GLY A O 1
ATOM 793 N N . LYS A 1 105 ? -7.802 0.834 18.932 1.00 88.50 105 LYS A N 1
ATOM 794 C CA . LYS A 1 105 ? -7.032 -0.420 18.904 1.00 88.50 105 LYS A CA 1
ATOM 795 C C . LYS A 1 105 ? -6.302 -0.598 17.581 1.00 88.50 105 LYS A C 1
ATOM 797 O O . LYS A 1 105 ? -6.866 -0.340 16.522 1.00 88.50 105 LYS A O 1
ATOM 802 N N . LYS A 1 106 ? -5.054 -1.071 17.633 1.00 89.88 106 LYS A N 1
ATOM 803 C CA . LYS A 1 106 ? -4.305 -1.470 16.435 1.00 89.88 106 LYS A CA 1
ATOM 804 C C . LYS A 1 106 ? -4.905 -2.759 15.869 1.00 89.88 106 LYS A C 1
ATOM 806 O O . LYS A 1 106 ? -5.079 -3.727 16.604 1.00 89.88 106 LYS A O 1
ATOM 811 N N . VAL A 1 107 ? -5.201 -2.759 14.577 1.00 88.69 107 VAL A N 1
ATOM 812 C CA . VAL A 1 107 ? -5.809 -3.872 13.845 1.00 88.69 107 VAL A CA 1
ATOM 813 C C . VAL A 1 107 ? -4.952 -4.186 12.623 1.00 88.69 107 VAL A C 1
ATOM 815 O O . VAL A 1 107 ? -4.462 -3.275 11.951 1.00 88.69 107 VAL A O 1
ATO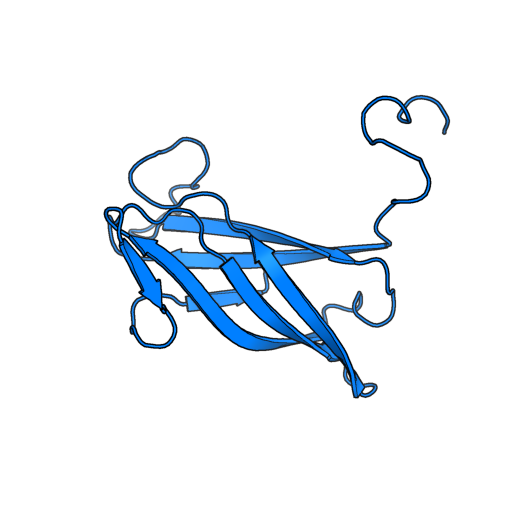M 818 N N . ASP A 1 108 ? -4.769 -5.477 12.361 1.00 88.81 108 ASP A N 1
ATOM 819 C CA . ASP A 1 108 ? -4.229 -6.008 11.110 1.00 88.81 108 ASP A CA 1
ATOM 820 C C . ASP A 1 108 ? -5.389 -6.200 10.130 1.00 88.81 108 ASP A C 1
ATOM 822 O O . ASP A 1 108 ? -6.299 -6.988 10.385 1.00 88.81 108 ASP A O 1
ATOM 826 N N . LEU A 1 109 ? -5.380 -5.432 9.046 1.00 85.00 109 LEU A N 1
ATOM 827 C CA . LEU A 1 109 ? -6.479 -5.368 8.093 1.00 85.00 109 LEU A CA 1
ATOM 828 C C . LEU A 1 109 ? -6.447 -6.510 7.082 1.00 85.00 109 LEU A C 1
ATOM 830 O O . LEU A 1 109 ? -7.502 -6.840 6.554 1.00 85.00 109 LEU A O 1
ATOM 834 N N . LEU A 1 110 ? -5.296 -7.157 6.857 1.00 82.12 110 LEU A N 1
ATOM 835 C CA . LEU A 1 110 ? -5.223 -8.329 5.972 1.00 82.12 110 LEU A CA 1
ATOM 836 C C . LEU A 1 110 ? -5.916 -9.557 6.566 1.00 82.12 110 LEU A C 1
ATOM 838 O O . LEU A 1 110 ? -6.230 -10.502 5.853 1.00 82.12 110 LEU A O 1
ATOM 842 N N . LYS A 1 111 ? -6.181 -9.536 7.873 1.00 80.50 111 LYS A N 1
ATOM 843 C CA . LYS A 1 111 ? -6.959 -10.560 8.578 1.00 80.50 111 LYS A CA 1
ATOM 844 C C . LYS A 1 111 ? -8.448 -10.218 8.657 1.00 80.50 111 LYS A C 1
ATOM 846 O O . LYS A 1 111 ? -9.174 -10.836 9.431 1.00 80.50 111 LYS A O 1
ATOM 851 N N . THR A 1 112 ? -8.899 -9.203 7.918 1.00 67.00 112 THR A N 1
ATOM 852 C CA . THR A 1 112 ? -10.281 -8.716 7.950 1.00 67.00 112 THR A CA 1
ATOM 853 C C . THR A 1 112 ? -10.812 -8.488 6.539 1.00 67.00 112 THR A C 1
ATOM 855 O O . THR A 1 112 ? -10.125 -7.894 5.718 1.00 67.00 112 THR A O 1
ATOM 858 N N . ASP A 1 113 ? -12.074 -8.829 6.281 1.00 64.19 113 ASP A N 1
ATOM 859 C CA . ASP A 1 113 ? -12.714 -8.637 4.964 1.00 64.19 113 ASP A CA 1
ATOM 860 C C . ASP A 1 113 ? -13.177 -7.186 4.700 1.00 64.19 113 ASP A C 1
ATOM 862 O O . ASP A 1 113 ? -14.109 -6.939 3.942 1.00 64.19 113 ASP A O 1
ATOM 866 N N . ASN A 1 114 ? -12.597 -6.195 5.384 1.00 61.91 114 ASN A N 1
ATOM 867 C CA . ASN A 1 114 ? -13.188 -4.854 5.498 1.00 61.91 114 ASN A CA 1
ATOM 868 C C . ASN A 1 114 ? -12.496 -3.764 4.668 1.00 61.91 114 ASN A C 1
ATOM 870 O O . ASN A 1 114 ? -12.926 -2.608 4.733 1.00 61.91 114 ASN A O 1
ATOM 874 N N . LEU A 1 115 ? -11.421 -4.088 3.941 1.00 63.34 115 LEU A N 1
ATOM 875 C CA . LEU A 1 115 ? -10.619 -3.098 3.225 1.00 63.34 115 LEU A CA 1
ATOM 876 C C . LEU A 1 115 ? -10.244 -3.582 1.822 1.00 63.34 115 LEU A C 1
ATOM 878 O O . LEU A 1 115 ? -9.571 -4.597 1.664 1.00 63.34 115 LEU A O 1
ATOM 882 N N . HIS A 1 116 ? -10.614 -2.792 0.815 1.00 68.94 116 HIS A N 1
ATOM 883 C CA . HIS A 1 116 ? -10.124 -2.947 -0.549 1.00 68.94 116 HIS A CA 1
ATOM 884 C C . HIS A 1 116 ? -9.134 -1.820 -0.860 1.00 68.94 116 HIS A C 1
ATOM 886 O O . HIS A 1 116 ? -9.364 -0.656 -0.523 1.00 68.94 116 HIS A O 1
ATOM 892 N N . ILE A 1 117 ? -8.004 -2.181 -1.470 1.00 67.50 117 ILE A N 1
ATOM 893 C CA . ILE A 1 117 ? -6.934 -1.252 -1.847 1.00 67.50 117 ILE A CA 1
ATOM 894 C C . ILE A 1 117 ? -6.791 -1.307 -3.360 1.00 67.50 117 ILE A C 1
ATOM 896 O O . ILE A 1 117 ? -6.565 -2.378 -3.922 1.00 67.50 117 ILE A O 1
ATOM 900 N N . ILE A 1 118 ? -6.902 -0.152 -4.008 1.00 75.50 118 ILE A N 1
ATOM 901 C CA . ILE A 1 118 ? -6.743 -0.016 -5.455 1.00 75.50 118 ILE A CA 1
ATOM 902 C C . ILE A 1 118 ? -5.712 1.068 -5.760 1.00 75.50 118 ILE A C 1
ATOM 904 O O . ILE A 1 118 ? -5.617 2.078 -5.064 1.00 75.50 118 ILE A O 1
ATOM 908 N N . GLN A 1 119 ? -4.921 0.866 -6.808 1.00 70.69 119 GLN A N 1
ATOM 909 C CA . GLN A 1 119 ? -4.070 1.926 -7.341 1.00 70.69 119 GLN A CA 1
ATOM 910 C C . GLN A 1 119 ? -4.951 2.946 -8.069 1.00 70.69 119 GLN A C 1
ATOM 912 O O . GLN A 1 119 ? -5.788 2.559 -8.886 1.00 70.69 119 GLN A O 1
ATOM 917 N N . ASN A 1 120 ? -4.756 4.232 -7.778 1.00 63.09 120 ASN A N 1
ATOM 918 C CA . ASN A 1 120 ? -5.398 5.305 -8.528 1.00 63.09 120 ASN A CA 1
ATOM 919 C C . ASN A 1 120 ? -4.603 5.507 -9.822 1.00 63.09 120 ASN A C 1
ATOM 921 O O . ASN A 1 120 ? -3.426 5.866 -9.750 1.00 63.09 120 ASN A O 1
ATOM 925 N N . ARG A 1 121 ? -5.209 5.197 -10.968 1.00 57.34 121 ARG A N 1
ATOM 926 C CA . ARG A 1 121 ? -4.601 5.367 -12.293 1.00 57.34 121 ARG A CA 1
ATOM 927 C C . ARG A 1 121 ? -5.113 6.635 -12.948 1.00 57.34 121 ARG A C 1
ATOM 929 O O . ARG A 1 121 ? -6.327 6.894 -12.805 1.00 57.34 121 ARG A O 1
#

Foldseek 3Di:
DPPPCVPDPDPPQQFPDKWKKKKKFLDQWWWAFKKWWKWKAFPVGDIDIDIWTWHIWHDDPPAWDPPPDSMTMIMTMDRHNDPRRRPPVGMDMDTPWIWTQTPNDIDTPVVDPTMDMDTDD

Secondary structure (DSSP, 8-state):
-GGGTTTSS-GGG--SEEEEEEEEE-S---EEEEEEEEEEE-TT--EEEEEEE---BSS--SS--B-SSS-EEEEEEEEE--GGG--TTT-EEEEEEEEEEETTEEEEGGGSTT-EEEEE-

Sequence (121 aa):
LEKYAGLFGRIDNIPLCQIGFVVNTNKLIHVANLRVELILKNDAGVSDERIVAFPPLGLNTLGAEQGMGDSFKSMGYLLMKNGDLCDYHKLTFTVKSATATINGKKVDLLKTDNLHIIQNR

pLDDT: mean 76.91, std 16.91, range [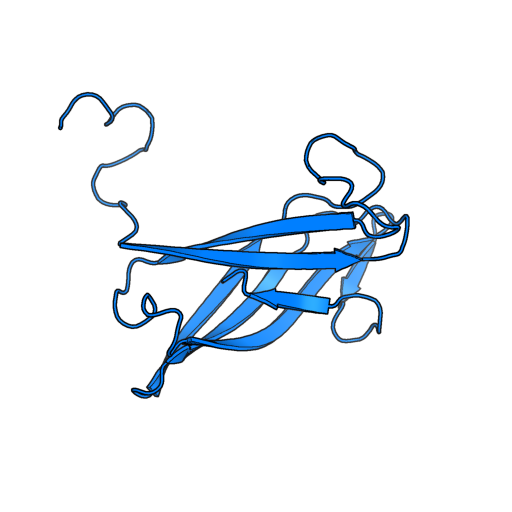36.88, 95.38]